Protein AF-A0A0M3IX15-F1 (afdb_monomer)

Secondary structure (DSSP, 8-state):
--PPPP---TT-HHHHHHHHH-GGGGS-----TT--SHHHHHHHHHHH--------EEEEEE-TTS-EEEEEE---TT--TTSPPP-----TT-S----

Solvent-accessible surface area (backbone atoms only — not comparable to full-atom values): 6945 Å² total; per-residue (Å²): 131,67,56,64,84,84,88,69,64,85,92,35,73,65,48,53,49,46,65,71,76,38,68,68,56,81,36,63,80,72,78,60,88,91,51,89,48,74,67,53,56,57,52,48,52,64,72,71,52,83,78,80,92,68,88,58,49,76,44,78,48,75,45,96,88,73,48,74,46,82,46,76,43,71,80,60,92,86,72,51,100,83,55,84,85,85,84,82,80,63,62,102,82,52,79,77,78,85,130

pLDDT: mean 79.9, std 13.23, range [37.25, 94.06]

Organism: Ascaris lumbricoides (NCBI:txid6252)

Foldseek 3Di:
DDQDDDDDDPPDPVVVCCVPVPCSSVDDDDPDPVPPDPVVVVVVCVVPDDDDDDPWDWDWDADPVRDIDIDTDDDPPPDDPPDDDDDDDDPPVDPDDDD

Sequence (99 aa):
MKKPRVYVAPGSRFEHDLQEYVPCLHKVFHPTWWCPFGFLQTAIRQLCRSRPSLPFQREIVSFEDGGQTAVDWMHPDGTHDKSPIVIFLPGICGSLVYI

Structure (mmCIF, N/CA/C/O backbone):
data_AF-A0A0M3IX15-F1
#
_entry.id   AF-A0A0M3IX15-F1
#
loop_
_atom_site.group_PDB
_atom_site.id
_atom_site.type_symbol
_atom_site.label_atom_id
_atom_site.label_alt_id
_atom_site.label_comp_id
_atom_site.label_asym_id
_atom_site.label_entity_id
_atom_site.label_seq_id
_atom_site.pdbx_PDB_ins_code
_atom_site.Cartn_x
_atom_site.Cartn_y
_atom_site.Cartn_z
_atom_site.occupancy
_atom_site.B_iso_or_equiv
_atom_site.auth_seq_id
_atom_site.auth_comp_id
_atom_site.auth_asym_id
_atom_site.auth_atom_id
_atom_site.pdbx_PDB_model_num
ATOM 1 N N . MET A 1 1 ? -4.567 -1.124 30.743 1.00 71.19 1 MET A N 1
ATOM 2 C CA . MET A 1 1 ? -4.897 -0.845 29.324 1.00 71.19 1 MET A CA 1
ATOM 3 C C . MET A 1 1 ? -6.399 -0.973 29.136 1.00 71.19 1 MET A C 1
ATOM 5 O O . MET A 1 1 ? -7.002 -1.799 29.808 1.00 71.19 1 MET A O 1
ATOM 9 N N . LYS A 1 2 ? -7.013 -0.126 28.305 1.00 81.12 2 LYS A N 1
ATOM 10 C CA . LYS A 1 2 ? -8.464 -0.138 28.053 1.00 81.12 2 LYS A CA 1
ATOM 11 C C . LYS A 1 2 ? -8.734 -0.722 26.669 1.00 81.12 2 LYS A C 1
ATOM 13 O O . LYS A 1 2 ? -7.873 -0.631 25.796 1.00 81.12 2 LYS A O 1
ATOM 18 N N . LYS A 1 3 ? -9.914 -1.318 26.480 1.00 85.62 3 LYS A N 1
ATOM 19 C CA . LYS A 1 3 ? -10.376 -1.695 25.140 1.00 85.62 3 LYS A CA 1
ATOM 20 C C . LYS A 1 3 ? -10.473 -0.441 24.254 1.00 85.62 3 LYS A C 1
ATOM 22 O O . LYS A 1 3 ? -10.737 0.643 24.793 1.00 85.62 3 LYS A O 1
ATOM 27 N N . PRO A 1 4 ? -10.262 -0.570 22.935 1.00 86.31 4 PRO A N 1
ATOM 28 C CA . PRO A 1 4 ? -10.533 0.506 21.990 1.00 86.31 4 PRO A CA 1
ATOM 29 C C . PRO A 1 4 ? -11.951 1.060 22.179 1.00 86.31 4 PRO A C 1
ATOM 31 O O . PRO A 1 4 ? -12.898 0.302 22.382 1.00 86.31 4 PRO A O 1
ATOM 34 N N . ARG A 1 5 ? -12.100 2.388 22.136 1.00 89.00 5 ARG A N 1
ATOM 35 C CA . ARG A 1 5 ? -13.419 3.032 22.093 1.00 89.00 5 ARG A CA 1
ATOM 36 C C . ARG A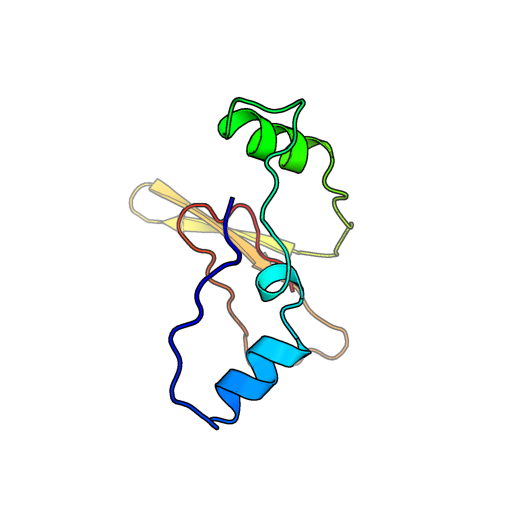 1 5 ? -13.805 3.207 20.633 1.00 89.00 5 ARG A C 1
ATOM 38 O O . ARG A 1 5 ? -13.051 3.819 19.881 1.00 89.00 5 ARG A O 1
ATOM 45 N N . VAL A 1 6 ? -14.960 2.678 20.256 1.00 87.62 6 VAL A N 1
ATOM 46 C CA . VAL A 1 6 ? -15.519 2.823 18.910 1.00 87.62 6 VAL A CA 1
ATOM 47 C C . VAL A 1 6 ? -16.504 3.987 18.936 1.00 87.62 6 VAL A C 1
ATOM 49 O O . VAL A 1 6 ? -17.392 4.019 19.785 1.00 87.62 6 VAL A O 1
ATOM 52 N N . TYR A 1 7 ? -16.323 4.952 18.035 1.00 90.62 7 TYR A N 1
ATOM 53 C CA . TYR A 1 7 ? -17.266 6.048 17.822 1.00 90.62 7 TYR A CA 1
ATOM 54 C C . TYR A 1 7 ? -17.889 5.864 16.443 1.00 90.62 7 TYR A C 1
ATOM 56 O O . TYR A 1 7 ? -17.233 6.067 15.425 1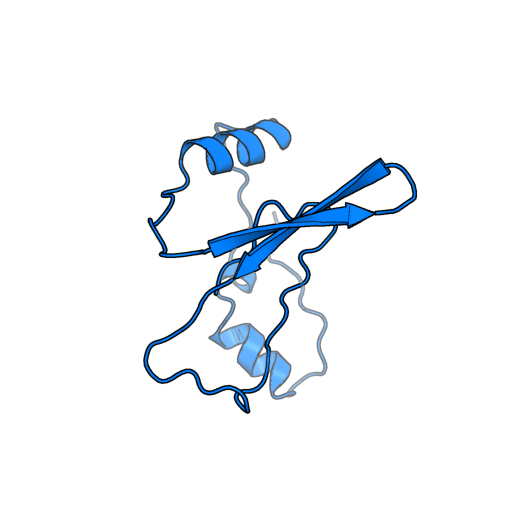.00 90.62 7 TYR A O 1
ATOM 64 N N . VAL A 1 8 ? -19.141 5.423 16.427 1.00 91.44 8 VAL A N 1
ATOM 65 C CA . VAL A 1 8 ? -19.913 5.125 15.220 1.00 91.44 8 VAL A CA 1
ATOM 66 C C . VAL A 1 8 ? -21.373 5.488 15.473 1.00 91.44 8 VAL A C 1
ATOM 68 O O . VAL A 1 8 ? -21.798 5.574 16.626 1.00 91.44 8 VAL A O 1
ATOM 71 N N . ALA A 1 9 ? -22.133 5.741 14.408 1.00 92.44 9 ALA A N 1
ATOM 72 C CA . ALA A 1 9 ? -23.572 5.941 14.509 1.00 92.44 9 ALA A CA 1
ATOM 73 C C . ALA A 1 9 ? -24.235 4.679 15.112 1.00 92.44 9 ALA A C 1
ATOM 75 O O . ALA A 1 9 ? -24.093 3.604 14.512 1.00 92.44 9 ALA A O 1
ATOM 76 N N . PRO A 1 10 ? -24.942 4.795 16.257 1.00 89.69 10 PRO A N 1
ATOM 77 C CA . PRO A 1 10 ? -25.554 3.649 16.925 1.00 89.69 10 PRO A CA 1
ATOM 78 C C . PRO A 1 10 ? -26.580 2.945 16.030 1.00 89.69 10 PRO A C 1
ATOM 80 O O . PRO A 1 10 ? -27.418 3.603 15.415 1.00 89.69 10 PRO A O 1
ATOM 83 N N . GLY A 1 11 ? -26.518 1.616 15.958 1.00 89.38 11 GLY A N 1
ATOM 84 C CA . GLY A 1 11 ? -27.422 0.773 15.169 1.00 89.38 11 GLY A CA 1
ATOM 85 C C . GLY A 1 11 ? -27.177 0.811 13.658 1.00 89.38 11 GLY A C 1
ATOM 86 O O . GLY A 1 11 ? -27.981 0.290 12.886 1.00 89.38 11 GLY A O 1
ATOM 87 N N . SER A 1 12 ? -26.092 1.440 13.202 1.00 93.31 12 SER A N 1
ATOM 88 C CA . SER A 1 12 ? -25.748 1.437 11.781 1.00 93.31 12 SER A CA 1
ATOM 89 C C . SER A 1 12 ? -25.240 0.063 11.333 1.00 93.31 12 SER A C 1
ATOM 91 O O . SER A 1 12 ? -24.586 -0.656 12.087 1.00 93.31 12 SER A O 1
ATOM 93 N N . ARG A 1 13 ? -25.455 -0.280 10.055 1.00 94.00 13 ARG A N 1
ATOM 94 C CA . ARG A 1 13 ? -24.860 -1.481 9.436 1.00 94.00 13 ARG A CA 1
ATOM 95 C C . ARG A 1 13 ? -23.339 -1.528 9.632 1.00 94.00 13 ARG A C 1
ATOM 97 O O . ARG A 1 13 ? -22.779 -2.587 9.866 1.00 94.00 13 ARG A O 1
ATOM 104 N N . PHE A 1 14 ? -22.690 -0.366 9.596 1.00 91.44 14 PHE A N 1
ATOM 105 C CA . PHE A 1 14 ? -21.252 -0.251 9.809 1.00 91.44 14 PHE A CA 1
ATOM 106 C C . PHE A 1 14 ? -20.828 -0.590 11.246 1.00 91.44 14 PHE A C 1
ATOM 108 O O . PHE A 1 14 ? -19.783 -1.202 11.434 1.00 91.44 14 PHE A O 1
ATOM 115 N N . GLU A 1 15 ? -21.629 -0.249 12.263 1.00 92.44 15 GLU A N 1
ATOM 116 C CA . GLU A 1 15 ? -21.361 -0.683 13.641 1.00 92.44 15 GLU A CA 1
ATOM 117 C C . GLU A 1 15 ? -21.397 -2.210 13.757 1.00 92.44 15 GLU A C 1
ATOM 119 O O . GLU A 1 15 ? -20.483 -2.799 14.334 1.00 92.44 15 GLU A O 1
ATOM 124 N N . HIS A 1 16 ? -22.414 -2.845 13.169 1.00 91.38 16 HIS A N 1
ATOM 125 C CA . HIS A 1 16 ? -22.526 -4.302 13.145 1.00 91.38 16 HIS A CA 1
ATOM 126 C C . HIS A 1 16 ? -21.342 -4.950 12.419 1.00 91.38 16 HIS A C 1
ATOM 128 O O . HIS A 1 16 ? -20.690 -5.825 12.989 1.00 91.38 16 HIS A O 1
ATOM 134 N N . ASP A 1 17 ? -20.998 -4.455 11.227 1.00 93.50 17 ASP A N 1
ATOM 135 C CA . ASP A 1 17 ? -19.864 -4.956 10.445 1.00 93.50 17 ASP A CA 1
ATOM 136 C C . ASP A 1 17 ? -18.540 -4.820 11.223 1.00 93.50 17 ASP A C 1
ATOM 138 O O . ASP A 1 17 ? -17.720 -5.739 11.241 1.00 93.50 17 ASP A O 1
ATOM 142 N N . LEU A 1 18 ? -18.320 -3.695 11.917 1.00 90.88 18 LEU A N 1
ATOM 143 C CA . LEU A 1 18 ? -17.133 -3.506 12.756 1.00 90.88 18 LEU A CA 1
ATOM 144 C C . LEU A 1 18 ? -17.084 -4.509 13.914 1.00 90.88 18 LEU A C 1
ATOM 146 O O . LEU A 1 18 ? -16.015 -5.027 14.237 1.00 90.88 18 LEU A O 1
ATOM 150 N N . GLN A 1 19 ? -18.221 -4.781 14.554 1.00 88.69 19 GLN A N 1
ATOM 151 C CA . GLN A 1 19 ? -18.282 -5.726 15.666 1.00 88.69 19 GLN A CA 1
ATOM 152 C C . GLN A 1 19 ? -18.082 -7.178 15.211 1.00 88.69 19 GLN A C 1
ATOM 154 O O . GLN A 1 19 ? -17.445 -7.941 15.939 1.00 88.69 19 GLN A O 1
ATOM 159 N N . GLU A 1 20 ? -18.584 -7.547 14.034 1.00 92.50 20 GLU A N 1
ATOM 160 C CA . GLU A 1 20 ? -18.502 -8.903 13.486 1.00 92.50 20 GLU A CA 1
ATOM 161 C C . GLU A 1 20 ? -17.132 -9.195 12.856 1.00 92.50 20 GLU A C 1
ATOM 163 O O . GLU A 1 20 ? -16.485 -10.190 13.191 1.00 92.50 20 GLU A O 1
ATOM 168 N N . TYR A 1 21 ? -16.645 -8.301 11.990 1.00 92.88 21 TYR A N 1
ATOM 169 C CA . TYR A 1 21 ? -15.474 -8.559 11.146 1.00 92.88 21 TYR A CA 1
ATOM 170 C C . TYR A 1 21 ? -14.157 -8.006 11.696 1.00 92.88 21 TYR A C 1
ATOM 172 O O . TYR A 1 21 ? -13.096 -8.301 11.141 1.00 92.88 21 TYR A O 1
ATOM 180 N N . VAL A 1 22 ? -14.170 -7.242 12.799 1.00 90.31 22 VAL A N 1
ATOM 181 C CA . VAL A 1 22 ? -12.952 -6.634 13.370 1.00 90.31 22 VAL A CA 1
ATOM 182 C C . VAL A 1 22 ? -12.704 -7.096 14.820 1.00 90.31 22 VAL A C 1
ATOM 184 O O . VAL A 1 22 ? -12.835 -6.319 15.772 1.00 90.31 22 VAL A O 1
ATOM 187 N N . PRO A 1 23 ? -12.248 -8.352 15.037 1.00 87.31 23 PRO A N 1
ATOM 188 C CA . PRO A 1 23 ? -12.091 -8.939 16.373 1.00 87.31 23 PRO A CA 1
ATOM 189 C C . PRO A 1 23 ? -11.132 -8.189 17.305 1.00 87.31 23 PRO A C 1
ATOM 19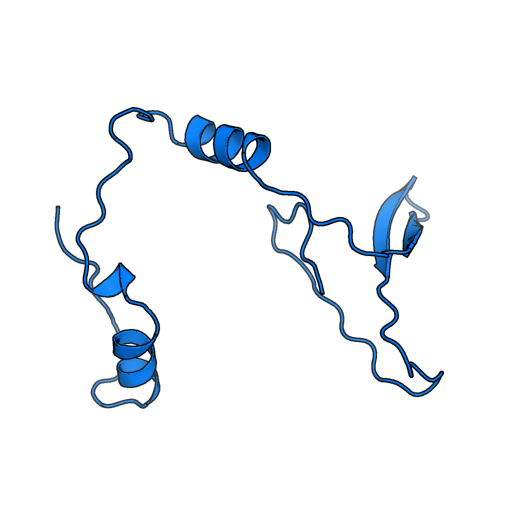1 O O . PRO A 1 23 ? -11.186 -8.361 18.526 1.00 87.31 23 PRO A O 1
ATOM 194 N N . CYS A 1 24 ? -10.210 -7.391 16.756 1.00 85.56 24 CYS A N 1
ATOM 195 C CA . CYS A 1 24 ? -9.248 -6.635 17.554 1.00 85.56 24 CYS A CA 1
ATOM 196 C C . CYS A 1 24 ? -9.902 -5.502 18.360 1.0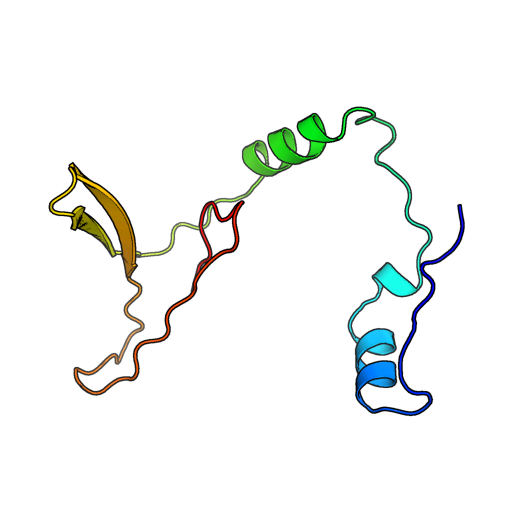0 85.56 24 CYS A C 1
ATOM 198 O O . CYS A 1 24 ? -9.363 -5.139 19.403 1.00 85.56 24 CYS A O 1
ATOM 200 N N . LEU A 1 25 ? -11.083 -5.012 17.956 1.00 88.75 25 LEU A N 1
ATOM 201 C CA . LEU A 1 25 ? -11.839 -4.001 18.706 1.00 88.75 25 LEU A CA 1
ATOM 202 C C . LEU A 1 25 ? -12.334 -4.526 20.061 1.00 88.75 25 LEU A C 1
ATOM 204 O O . LEU A 1 25 ? -12.493 -3.758 21.009 1.00 88.75 25 LEU A O 1
ATOM 208 N N . HIS A 1 26 ? -12.504 -5.845 20.190 1.00 87.12 26 HIS A N 1
ATOM 209 C CA . HIS A 1 26 ? -12.992 -6.486 21.415 1.00 87.12 26 HIS A CA 1
ATOM 210 C C . HIS A 1 26 ? -11.887 -6.825 22.420 1.00 87.12 26 HIS A C 1
ATOM 212 O O . HIS A 1 26 ? -12.182 -7.193 23.565 1.00 87.12 26 HIS A O 1
ATOM 218 N N . LYS A 1 27 ? -10.618 -6.708 22.011 1.00 87.31 27 LYS A N 1
ATOM 219 C CA . LYS A 1 27 ? -9.445 -7.133 22.784 1.00 87.31 27 LYS A CA 1
ATOM 220 C C . LYS A 1 27 ? -8.681 -5.932 23.332 1.00 87.31 27 LYS A C 1
ATOM 222 O O . LYS A 1 27 ? -8.661 -4.849 22.755 1.00 87.31 27 LYS A O 1
ATOM 227 N N . VAL A 1 28 ? -8.032 -6.132 24.474 1.00 86.19 28 VAL A N 1
ATOM 228 C CA . VAL A 1 28 ? -7.071 -5.159 24.996 1.00 86.19 28 VAL A CA 1
ATOM 229 C C . VAL A 1 28 ? -5.793 -5.282 24.170 1.00 86.19 28 VAL A C 1
ATOM 231 O O . VAL A 1 28 ? -5.285 -6.386 23.979 1.00 86.19 28 VAL A O 1
ATOM 234 N N . PHE A 1 29 ? -5.286 -4.164 23.651 1.00 81.75 29 PHE A N 1
ATOM 235 C CA . PHE A 1 29 ? -4.000 -4.161 22.961 1.00 81.75 29 PHE A CA 1
ATOM 236 C C . PHE A 1 29 ? -2.883 -4.398 23.975 1.00 81.75 29 PHE A C 1
ATOM 238 O O . PHE A 1 29 ? -2.731 -3.615 24.912 1.00 81.75 29 PHE A O 1
ATOM 245 N N . HIS A 1 30 ? -2.102 -5.455 23.768 1.00 79.56 30 HIS A N 1
ATOM 246 C CA . HIS A 1 30 ? -0.894 -5.733 24.531 1.00 79.56 30 HIS A CA 1
ATOM 247 C C . HIS A 1 30 ? 0.310 -5.560 23.605 1.00 79.56 30 HIS A C 1
ATOM 249 O O . HIS A 1 30 ? 0.395 -6.273 22.600 1.00 79.56 30 HIS A O 1
ATOM 255 N N . PRO A 1 31 ? 1.234 -4.630 23.900 1.00 72.94 31 PRO A N 1
ATOM 256 C CA . PRO A 1 31 ? 2.461 -4.522 23.136 1.00 72.94 31 PRO A CA 1
ATOM 257 C C . PRO A 1 31 ? 3.249 -5.824 23.280 1.00 72.94 31 PRO A C 1
ATOM 259 O O . PRO A 1 31 ? 3.256 -6.462 24.335 1.00 72.94 31 PRO A O 1
ATOM 262 N N . THR A 1 32 ? 3.915 -6.225 22.205 1.00 76.19 32 THR A N 1
ATOM 263 C CA . THR A 1 32 ? 4.835 -7.363 22.208 1.00 76.19 32 THR A CA 1
ATOM 264 C C . THR A 1 32 ? 5.937 -7.128 23.237 1.00 76.19 32 THR A C 1
ATOM 266 O O . THR A 1 32 ? 6.777 -6.251 23.052 1.00 76.19 32 THR A O 1
ATOM 269 N N . TRP A 1 33 ? 5.931 -7.915 24.316 1.00 75.94 33 TRP A N 1
ATOM 270 C CA . TRP A 1 33 ? 6.803 -7.739 25.488 1.00 75.94 33 TRP A CA 1
ATOM 271 C C . TRP A 1 33 ? 8.307 -7.745 25.164 1.00 75.94 33 TRP A C 1
ATOM 273 O O . TRP A 1 33 ? 9.090 -7.110 25.859 1.00 75.94 33 TRP A O 1
ATOM 283 N N . TRP A 1 34 ? 8.700 -8.425 24.086 1.00 71.62 34 TRP A N 1
ATOM 284 C CA . TRP A 1 34 ? 10.079 -8.556 23.614 1.00 71.62 34 TRP A CA 1
ATOM 285 C C . TRP A 1 34 ? 10.493 -7.466 22.601 1.00 71.62 34 TRP A C 1
ATOM 287 O O . TRP A 1 34 ? 11.640 -7.432 22.166 1.00 71.62 34 TRP A O 1
ATOM 297 N N . CYS A 1 35 ? 9.580 -6.562 22.223 1.00 67.38 35 CYS A N 1
ATOM 298 C CA . CYS A 1 35 ? 9.810 -5.513 21.227 1.00 67.38 35 CYS A CA 1
ATOM 299 C C . CYS A 1 35 ? 9.418 -4.123 21.779 1.00 67.38 35 CYS A C 1
ATOM 301 O O . CYS A 1 35 ? 8.426 -3.538 21.335 1.00 67.38 35 CYS A O 1
ATOM 303 N N . PRO A 1 36 ? 10.180 -3.572 22.747 1.00 64.50 36 PRO A N 1
ATOM 304 C CA . PRO A 1 36 ? 9.888 -2.272 23.363 1.00 64.50 36 PRO A CA 1
ATOM 305 C C . PRO A 1 36 ? 10.109 -1.080 22.415 1.00 64.50 36 PRO A C 1
ATOM 307 O O . PRO A 1 36 ? 9.643 0.023 22.692 1.00 64.50 36 PRO A O 1
ATOM 310 N N . PHE A 1 37 ? 10.786 -1.292 21.282 1.00 70.75 37 PHE A N 1
ATOM 311 C CA . PHE A 1 37 ? 11.059 -0.267 20.280 1.00 70.75 37 PHE A CA 1
ATOM 312 C C . PHE A 1 37 ? 10.187 -0.470 19.034 1.00 70.75 37 PHE A C 1
ATOM 314 O O . PHE A 1 37 ? 10.327 -1.466 18.324 1.00 70.75 37 PHE A O 1
ATOM 321 N N . GLY A 1 38 ? 9.300 0.487 18.737 1.00 63.28 38 GLY A N 1
ATOM 322 C CA . GLY A 1 38 ? 8.310 0.371 17.653 1.00 63.28 38 GLY A CA 1
ATOM 323 C C . GLY A 1 38 ? 8.901 0.166 16.250 1.00 63.28 38 GLY A C 1
ATOM 324 O O . GLY A 1 38 ? 8.270 -0.455 15.399 1.00 63.28 38 GLY A O 1
ATOM 325 N N . PHE A 1 39 ? 10.140 0.606 16.008 1.00 67.56 39 PHE A N 1
ATOM 326 C CA . PHE A 1 39 ? 10.831 0.378 14.734 1.00 67.56 39 PHE A CA 1
ATOM 327 C C . PHE A 1 39 ? 11.224 -1.092 14.518 1.00 67.56 39 PHE A C 1
ATOM 329 O O . PHE A 1 39 ? 11.250 -1.565 13.380 1.00 67.56 39 PHE A O 1
ATOM 336 N N . LEU A 1 40 ? 11.484 -1.839 15.596 1.00 68.19 40 LEU A N 1
ATOM 337 C CA . LEU A 1 40 ? 11.922 -3.231 15.514 1.00 68.19 40 LEU A CA 1
ATOM 338 C C . LEU A 1 40 ? 10.767 -4.152 15.087 1.00 68.19 40 LEU A C 1
ATOM 340 O O . LEU A 1 40 ? 10.979 -5.091 14.322 1.00 68.19 40 LEU A O 1
ATOM 344 N N . GLN A 1 41 ? 9.528 -3.824 15.472 1.00 68.88 41 GLN A N 1
ATOM 345 C CA . GLN A 1 41 ? 8.318 -4.508 15.002 1.00 68.88 41 GLN A CA 1
ATOM 346 C C . GLN A 1 41 ? 8.192 -4.421 13.473 1.00 68.88 41 GLN A C 1
ATOM 348 O O . GLN A 1 41 ? 7.874 -5.411 12.809 1.00 68.88 41 GLN A O 1
ATOM 353 N N . THR A 1 42 ? 8.470 -3.244 12.907 1.00 68.50 42 THR A N 1
ATOM 354 C CA . THR A 1 42 ? 8.443 -3.019 11.457 1.00 68.50 42 THR A CA 1
ATOM 355 C C . THR A 1 42 ? 9.555 -3.796 10.757 1.00 68.50 42 THR A C 1
ATOM 357 O O . THR A 1 42 ? 9.286 -4.474 9.764 1.00 68.50 42 THR A O 1
ATOM 360 N N . ALA A 1 43 ? 10.777 -3.760 11.298 1.00 73.25 43 ALA A N 1
ATOM 361 C CA . ALA A 1 43 ? 11.923 -4.478 10.743 1.00 73.25 43 ALA A CA 1
ATOM 362 C C . ALA A 1 43 ? 11.707 -6.002 10.743 1.00 73.25 43 ALA A C 1
ATOM 364 O O . ALA A 1 43 ? 11.857 -6.652 9.712 1.00 73.25 43 ALA A O 1
ATOM 365 N N . ILE A 1 44 ? 11.266 -6.577 11.864 1.00 72.94 44 ILE A N 1
ATOM 366 C CA . ILE A 1 44 ? 11.061 -8.027 11.986 1.00 72.94 44 ILE A CA 1
ATOM 367 C C . ILE A 1 44 ? 9.912 -8.498 11.104 1.00 72.94 44 ILE A C 1
ATOM 369 O O . ILE A 1 44 ? 10.019 -9.536 10.457 1.00 72.94 44 ILE A O 1
ATOM 373 N N . ARG A 1 45 ? 8.837 -7.711 10.98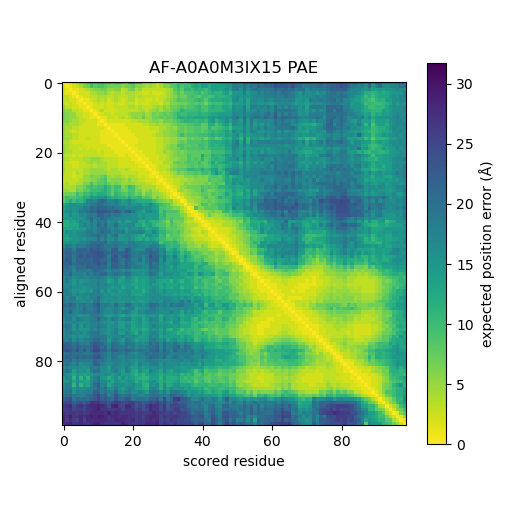5 1.00 71.75 45 ARG A N 1
ATOM 374 C CA . ARG A 1 45 ? 7.763 -8.026 10.040 1.00 71.75 45 ARG A CA 1
ATOM 375 C C . ARG A 1 45 ? 8.273 -8.060 8.595 1.00 71.75 45 ARG A C 1
ATOM 377 O O . ARG A 1 45 ? 7.781 -8.875 7.829 1.00 71.75 45 ARG A O 1
ATOM 384 N N . GLN A 1 46 ? 9.227 -7.214 8.206 1.00 68.81 46 GLN A N 1
ATOM 385 C CA . GLN A 1 46 ? 9.833 -7.285 6.868 1.00 68.81 46 GLN A CA 1
ATOM 386 C C . GLN A 1 46 ? 10.717 -8.529 6.689 1.00 68.81 46 GLN A C 1
ATOM 388 O O . GLN A 1 46 ? 10.717 -9.115 5.610 1.00 68.81 46 GLN A O 1
ATOM 393 N N . LEU A 1 47 ? 11.419 -8.959 7.742 1.00 72.31 47 LEU A N 1
ATOM 394 C CA . LEU A 1 47 ? 12.286 -10.143 7.718 1.00 72.31 47 LEU A CA 1
ATOM 395 C C . LEU A 1 47 ? 11.502 -11.467 7.726 1.00 72.31 47 LEU A C 1
ATOM 397 O O . LEU A 1 47 ? 11.899 -12.415 7.059 1.00 72.31 47 LEU A O 1
ATOM 401 N N . CYS A 1 48 ? 10.384 -11.53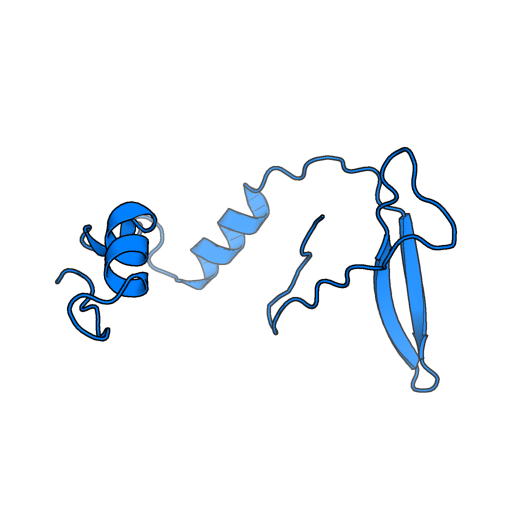4 8.451 1.00 72.25 48 CYS A N 1
ATOM 402 C CA . CYS A 1 48 ? 9.575 -12.748 8.602 1.00 72.25 48 CYS A CA 1
ATOM 403 C C . CYS A 1 48 ? 8.408 -12.849 7.607 1.00 72.25 48 CYS A C 1
ATOM 405 O O . CYS A 1 48 ? 7.645 -13.813 7.659 1.00 72.25 48 CYS A O 1
ATOM 407 N N . ARG A 1 49 ? 8.210 -11.858 6.726 1.00 70.31 49 ARG A N 1
ATOM 408 C CA . ARG A 1 49 ? 7.158 -11.918 5.701 1.00 70.31 49 ARG A CA 1
ATOM 409 C C . ARG A 1 49 ? 7.510 -12.990 4.672 1.00 70.31 49 ARG A C 1
ATOM 411 O O . ARG A 1 49 ? 8.497 -12.865 3.952 1.00 70.31 49 ARG A O 1
ATOM 418 N N . SER A 1 50 ? 6.647 -13.995 4.546 1.00 66.25 50 SER A N 1
ATOM 419 C CA . SER A 1 50 ? 6.616 -14.849 3.362 1.00 66.25 50 SER A CA 1
ATOM 420 C C . SER A 1 50 ? 6.346 -13.976 2.138 1.00 66.25 50 SER A C 1
ATOM 422 O O . SER A 1 50 ? 5.362 -13.233 2.114 1.00 66.25 50 SER A O 1
ATOM 424 N N . ARG A 1 51 ? 7.216 -14.054 1.133 1.00 67.81 51 ARG A N 1
ATOM 425 C CA . ARG A 1 51 ? 7.007 -13.409 -0.165 1.00 67.81 51 ARG A CA 1
ATOM 426 C C . ARG A 1 51 ? 6.454 -14.466 -1.119 1.00 67.81 51 ARG A C 1
ATOM 428 O O . ARG A 1 51 ? 7.245 -15.285 -1.584 1.00 67.81 51 ARG A O 1
ATOM 435 N N . PRO A 1 52 ? 5.131 -14.527 -1.352 1.00 69.94 52 PRO A N 1
ATOM 436 C CA . PRO A 1 52 ? 4.612 -15.424 -2.373 1.00 69.94 52 PRO A CA 1
ATOM 437 C C . PRO A 1 52 ? 5.228 -15.035 -3.722 1.00 69.94 52 PRO A C 1
ATOM 439 O O . PRO A 1 52 ? 5.324 -13.851 -4.045 1.00 69.94 52 PRO A O 1
ATOM 442 N N . SER A 1 53 ? 5.688 -16.027 -4.485 1.00 69.56 53 SER A N 1
ATOM 443 C CA . SER A 1 53 ? 6.097 -15.802 -5.870 1.00 69.56 53 SER A CA 1
ATOM 444 C C . SER A 1 53 ? 4.823 -15.671 -6.693 1.00 69.56 53 SER A C 1
ATOM 446 O O . SER A 1 53 ? 4.104 -16.643 -6.901 1.00 69.56 53 SER A O 1
ATOM 448 N N . LEU A 1 54 ? 4.515 -14.438 -7.069 1.00 74.50 54 LEU A N 1
ATOM 449 C CA . LEU A 1 54 ? 3.404 -14.094 -7.943 1.00 74.50 54 LEU A CA 1
ATOM 450 C C . LEU A 1 54 ? 3.989 -13.663 -9.297 1.00 74.50 54 LEU A C 1
ATOM 452 O O . LEU A 1 54 ? 5.054 -13.034 -9.311 1.00 74.50 54 LEU A O 1
ATOM 456 N N . PRO A 1 55 ? 3.348 -14.006 -10.426 1.00 82.12 55 PRO A N 1
ATOM 457 C CA . PRO A 1 55 ? 3.890 -13.804 -11.769 1.00 82.12 55 PRO A CA 1
ATOM 458 C C . PRO A 1 55 ? 3.728 -12.349 -12.247 1.00 82.12 55 PRO A C 1
ATOM 460 O O . PRO A 1 55 ? 3.154 -12.097 -13.304 1.00 82.12 55 PRO A O 1
ATOM 463 N N . PHE A 1 56 ? 4.211 -11.377 -11.469 1.00 84.00 56 PHE A N 1
ATOM 464 C CA . PHE A 1 56 ? 4.162 -9.974 -11.875 1.00 84.00 56 PHE A CA 1
ATOM 465 C C . PHE A 1 56 ? 5.172 -9.666 -12.971 1.00 84.00 56 PHE A C 1
ATOM 467 O O . PHE A 1 56 ? 6.314 -10.133 -12.940 1.00 84.00 56 PHE A O 1
ATOM 474 N N . GLN A 1 57 ? 4.772 -8.793 -13.888 1.00 86.00 57 GLN A N 1
ATOM 475 C CA . GLN A 1 57 ? 5.666 -8.157 -14.841 1.00 86.00 57 GLN A CA 1
ATOM 476 C C . GLN A 1 57 ? 5.921 -6.720 -14.402 1.00 86.00 57 GLN A C 1
ATOM 478 O O . GLN A 1 57 ? 5.005 -5.905 -14.347 1.00 86.00 57 GLN A O 1
ATOM 483 N N . ARG A 1 58 ? 7.173 -6.415 -14.060 1.00 87.44 58 ARG A N 1
ATOM 484 C CA . ARG A 1 58 ? 7.567 -5.071 -13.640 1.00 87.44 58 ARG A CA 1
ATOM 485 C C . ARG A 1 58 ? 7.911 -4.204 -14.842 1.00 87.44 58 ARG A C 1
ATOM 487 O O . ARG A 1 58 ? 8.804 -4.544 -15.612 1.00 87.44 58 ARG A O 1
ATOM 494 N N . GLU A 1 59 ? 7.282 -3.045 -14.916 1.00 89.19 59 GLU A N 1
ATOM 495 C CA . GLU A 1 59 ? 7.624 -1.954 -15.818 1.00 89.19 59 GLU A CA 1
ATOM 496 C C . GLU A 1 59 ? 8.256 -0.808 -15.023 1.00 89.19 59 GLU A C 1
ATOM 498 O O . GLU A 1 59 ? 7.767 -0.431 -13.959 1.00 89.19 59 GLU A O 1
ATOM 503 N N . ILE A 1 60 ? 9.362 -0.255 -15.522 1.00 91.69 60 ILE A N 1
ATOM 504 C CA . ILE A 1 60 ? 9.981 0.943 -14.948 1.00 91.69 60 ILE A CA 1
ATOM 505 C C . ILE A 1 60 ? 9.621 2.131 -15.830 1.00 91.69 60 ILE A C 1
ATOM 507 O O . ILE A 1 60 ? 10.040 2.205 -16.983 1.00 91.69 60 ILE A O 1
ATOM 511 N N . VAL A 1 61 ? 8.867 3.065 -15.263 1.00 90.25 61 VAL A N 1
ATOM 512 C CA . VAL A 1 61 ? 8.477 4.316 -15.904 1.00 90.25 61 VAL A CA 1
ATOM 513 C C . VAL A 1 61 ? 9.445 5.400 -15.453 1.00 90.25 61 VAL A C 1
ATOM 515 O O . VAL A 1 61 ? 9.491 5.753 -14.271 1.00 90.25 61 VAL A O 1
ATOM 518 N N . SER A 1 62 ? 10.231 5.909 -16.396 1.00 94.06 62 SER A N 1
ATOM 519 C CA . SER A 1 62 ? 11.131 7.043 -16.180 1.00 94.06 62 SER A CA 1
ATOM 520 C C . SER A 1 62 ? 10.416 8.348 -16.510 1.00 94.06 62 SER A C 1
ATOM 522 O O . SER A 1 62 ? 9.742 8.445 -17.535 1.00 94.06 62 SER A O 1
ATOM 524 N N . PHE A 1 63 ? 10.588 9.353 -15.659 1.00 91.81 63 PHE A N 1
ATOM 525 C CA . PHE A 1 63 ? 10.020 10.686 -15.836 1.00 91.81 63 PHE A CA 1
ATOM 526 C C . PHE A 1 63 ? 11.080 11.666 -16.349 1.00 91.81 63 PHE A C 1
ATOM 528 O O . PHE A 1 63 ? 12.283 11.451 -16.191 1.00 91.81 63 PHE A O 1
ATOM 535 N N . GLU A 1 64 ? 10.631 12.755 -16.974 1.00 94.06 64 GLU A N 1
ATOM 536 C CA . GLU A 1 64 ? 11.509 13.770 -17.578 1.00 94.06 64 GLU A CA 1
ATOM 537 C C . GLU A 1 64 ? 12.412 14.478 -16.556 1.00 94.06 64 GLU A C 1
ATOM 539 O O . GLU A 1 64 ? 13.488 14.959 -16.903 1.00 94.06 64 GLU A O 1
ATOM 544 N N . ASP A 1 65 ? 12.006 14.505 -15.287 1.00 93.94 65 ASP A N 1
ATOM 545 C CA . ASP A 1 65 ? 12.770 15.061 -14.167 1.00 93.94 65 ASP A CA 1
ATOM 546 C C . ASP A 1 65 ? 13.859 14.109 -13.631 1.00 93.94 65 ASP A C 1
ATOM 548 O O . ASP A 1 65 ? 14.555 14.431 -12.666 1.00 93.94 65 ASP A O 1
ATOM 552 N N . GLY A 1 66 ? 14.021 12.933 -14.248 1.00 92.00 66 GLY A N 1
ATOM 553 C CA . GLY A 1 66 ? 14.942 11.886 -13.807 1.00 92.00 66 GLY A CA 1
ATOM 554 C C . GLY A 1 66 ? 14.389 10.997 -12.689 1.00 92.00 66 GLY A C 1
ATOM 555 O O . GLY A 1 66 ? 15.086 10.085 -12.232 1.00 92.00 66 GLY A O 1
ATOM 556 N N . GLY A 1 67 ? 13.146 11.225 -12.253 1.00 89.50 67 GLY A N 1
ATOM 557 C CA . GLY A 1 67 ? 12.417 10.325 -11.372 1.00 89.50 67 GLY A CA 1
ATOM 558 C C . GLY A 1 67 ? 12.124 8.983 -12.044 1.00 89.50 67 GLY A C 1
ATOM 559 O O . GLY A 1 67 ? 12.090 8.860 -13.268 1.00 89.50 67 GLY A O 1
ATOM 560 N N . GLN A 1 68 ? 11.883 7.954 -11.234 1.00 90.75 68 GLN A N 1
ATOM 561 C CA . GLN A 1 68 ? 11.490 6.626 -11.707 1.00 90.75 68 GLN A CA 1
ATOM 562 C C . GLN A 1 68 ? 10.374 6.069 -10.827 1.00 90.75 68 GLN A C 1
ATOM 564 O O . GLN A 1 68 ? 10.377 6.255 -9.610 1.00 90.75 68 GLN A O 1
ATOM 569 N N . THR A 1 69 ? 9.423 5.365 -11.431 1.00 87.25 69 THR A N 1
ATOM 570 C CA . THR A 1 69 ? 8.394 4.595 -10.723 1.00 87.25 69 THR A CA 1
ATOM 571 C C . THR A 1 69 ? 8.332 3.189 -11.292 1.00 87.25 69 THR A C 1
ATOM 573 O O . THR A 1 69 ? 8.367 2.998 -12.502 1.00 87.25 69 THR A O 1
ATOM 576 N N . ALA A 1 70 ? 8.248 2.198 -10.408 1.00 88.12 70 ALA A N 1
ATOM 577 C CA . ALA A 1 70 ? 8.012 0.817 -10.795 1.00 88.12 70 ALA A CA 1
ATOM 578 C C . ALA A 1 70 ? 6.509 0.525 -10.746 1.00 88.12 70 ALA A C 1
ATOM 580 O O . ALA A 1 70 ? 5.866 0.774 -9.725 1.00 88.12 70 ALA A O 1
ATOM 581 N N . VAL A 1 71 ? 5.978 -0.022 -11.832 1.00 88.75 71 VAL A N 1
ATOM 582 C CA . VAL A 1 71 ? 4.618 -0.548 -11.928 1.00 88.75 71 VAL A CA 1
ATOM 583 C C . VAL A 1 71 ? 4.714 -2.066 -12.014 1.00 88.75 71 VAL A C 1
ATOM 585 O O . VAL A 1 71 ? 5.449 -2.593 -12.842 1.00 88.75 71 VAL A O 1
ATOM 588 N N . ASP A 1 72 ? 4.008 -2.773 -11.136 1.00 88.44 72 ASP A N 1
ATOM 589 C CA . ASP A 1 72 ? 3.950 -4.235 -11.138 1.00 88.44 72 ASP A CA 1
ATOM 590 C C . ASP A 1 72 ? 2.607 -4.681 -11.737 1.00 88.44 72 ASP A C 1
ATOM 592 O O . ASP A 1 72 ? 1.553 -4.484 -11.133 1.00 88.44 72 ASP A O 1
ATOM 596 N N . TRP A 1 73 ? 2.643 -5.267 -12.935 1.00 88.25 73 TRP A N 1
ATOM 597 C CA . TRP A 1 73 ? 1.467 -5.737 -13.666 1.00 88.25 73 TRP A CA 1
ATOM 598 C C . TRP A 1 73 ? 1.155 -7.194 -13.347 1.00 88.25 73 TRP A C 1
ATOM 600 O O . TRP A 1 73 ? 2.049 -8.040 -13.368 1.00 88.25 73 TRP A O 1
ATOM 610 N N . MET A 1 74 ? -0.120 -7.509 -13.123 1.00 87.19 74 MET A N 1
ATOM 611 C CA . MET A 1 74 ? -0.612 -8.884 -13.111 1.00 87.19 74 MET A CA 1
ATOM 612 C C . MET A 1 74 ? -1.692 -9.050 -14.168 1.00 87.19 74 MET A C 1
ATOM 614 O O . MET A 1 74 ? -2.660 -8.291 -14.195 1.00 87.19 74 MET A O 1
ATOM 618 N N . HIS A 1 75 ? -1.534 -10.072 -15.005 1.00 85.19 75 HIS A N 1
ATOM 619 C CA . HIS A 1 75 ? -2.499 -10.446 -16.030 1.00 85.19 75 HIS A CA 1
ATOM 620 C C . HIS A 1 75 ? -3.124 -11.792 -15.653 1.00 85.19 75 HIS A C 1
ATOM 622 O O . 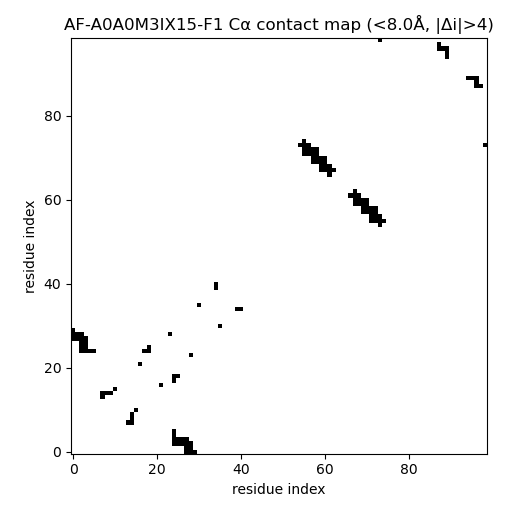HIS A 1 75 ? -2.494 -12.829 -15.861 1.00 85.19 75 HIS A O 1
ATOM 628 N N . PRO A 1 76 ? -4.335 -11.803 -15.071 1.00 81.38 76 PRO A N 1
ATOM 629 C CA . PRO A 1 76 ? -5.079 -13.036 -14.860 1.00 81.38 76 PRO A CA 1
ATOM 630 C C . PRO A 1 76 ? -5.374 -13.749 -16.184 1.00 81.38 76 PRO A C 1
ATOM 632 O O . PRO A 1 76 ? -5.530 -13.106 -17.231 1.00 81.38 76 PRO A O 1
ATOM 635 N N . ASP A 1 77 ? -5.522 -15.070 -16.126 1.00 80.94 77 ASP A N 1
ATOM 636 C CA . ASP A 1 77 ? -5.947 -15.864 -17.278 1.00 80.94 77 ASP A CA 1
ATOM 637 C C . ASP A 1 77 ? -7.297 -15.353 -17.816 1.00 80.94 77 ASP A C 1
ATOM 639 O O . ASP A 1 77 ? -8.252 -15.156 -17.063 1.00 80.94 77 ASP A O 1
ATOM 643 N N . GLY A 1 78 ? -7.376 -15.115 -19.130 1.00 81.81 78 GLY A N 1
ATOM 644 C CA . GLY A 1 78 ? -8.574 -14.561 -19.778 1.00 81.81 78 GLY A CA 1
ATOM 645 C C . GLY A 1 78 ? -8.653 -13.029 -19.810 1.00 81.81 78 GLY A C 1
ATOM 646 O O . GLY A 1 78 ? -9.711 -12.480 -20.112 1.00 81.81 78 GLY A O 1
ATOM 647 N N . THR A 1 79 ? -7.558 -12.319 -19.520 1.00 83.06 79 THR A N 1
ATOM 648 C CA . THR A 1 79 ? -7.487 -10.864 -19.734 1.00 83.06 79 THR A CA 1
ATOM 649 C C . THR A 1 79 ? -7.599 -10.532 -21.228 1.00 83.06 79 THR A C 1
ATOM 651 O O . THR A 1 79 ? -6.905 -11.118 -22.057 1.00 83.06 79 THR A O 1
ATOM 654 N N . HIS A 1 80 ? -8.465 -9.578 -21.571 1.00 84.81 80 HIS A N 1
ATOM 655 C CA . HIS A 1 80 ? -8.657 -9.066 -22.927 1.00 84.81 80 HIS A CA 1
ATOM 656 C C . HIS A 1 80 ? -8.280 -7.579 -22.987 1.00 84.81 80 HIS A C 1
ATOM 658 O O . HIS A 1 80 ? -8.319 -6.892 -21.970 1.00 84.81 80 HIS A O 1
ATOM 664 N N . ASP A 1 81 ? -8.033 -7.040 -24.182 1.00 85.12 81 ASP A N 1
ATOM 665 C CA . ASP A 1 81 ? -7.648 -5.626 -24.375 1.00 85.12 81 ASP A CA 1
ATOM 666 C C . ASP A 1 81 ? -8.693 -4.612 -23.872 1.00 85.12 81 ASP A C 1
ATOM 668 O O . ASP A 1 81 ? -8.396 -3.437 -23.680 1.00 85.12 81 ASP A O 1
ATOM 672 N N . LYS A 1 82 ? -9.940 -5.056 -23.672 1.00 88.38 82 LYS A N 1
ATOM 673 C CA . LYS A 1 82 ? -11.046 -4.241 -23.141 1.00 88.38 82 LYS A CA 1
ATOM 674 C C . LYS A 1 82 ? -11.313 -4.474 -21.654 1.00 88.38 82 LYS A C 1
ATOM 676 O O . LYS A 1 82 ? -12.268 -3.910 -21.120 1.00 88.38 82 LYS A O 1
ATOM 681 N N . SER A 1 83 ? -10.535 -5.334 -21.000 1.00 87.81 83 SER A N 1
ATOM 682 C CA . SER A 1 83 ? -10.676 -5.575 -19.569 1.00 87.81 83 SER A CA 1
ATOM 683 C C . SER A 1 83 ? -10.361 -4.291 -18.790 1.00 87.81 83 SER A C 1
ATOM 685 O O . SER A 1 83 ? -9.428 -3.570 -19.145 1.00 87.81 83 SER A O 1
ATOM 687 N N . PRO A 1 84 ? -11.127 -3.975 -17.733 1.00 87.38 84 PRO A N 1
ATOM 688 C CA . PRO A 1 84 ? -10.852 -2.805 -16.911 1.00 87.38 84 PRO A CA 1
ATOM 689 C C . PRO A 1 84 ? -9.511 -2.956 -16.187 1.00 87.38 84 PRO A C 1
ATOM 691 O O . PRO A 1 84 ? -9.170 -4.036 -15.705 1.00 87.38 84 PRO A O 1
ATOM 694 N N . ILE A 1 85 ? -8.777 -1.851 -16.068 1.00 89.19 85 ILE A N 1
ATOM 695 C CA . ILE A 1 85 ? -7.530 -1.790 -15.302 1.00 89.19 85 ILE A CA 1
ATOM 696 C C . ILE A 1 85 ? -7.862 -1.378 -13.869 1.00 89.19 85 ILE A C 1
ATOM 698 O O . ILE A 1 85 ? -8.502 -0.350 -13.640 1.00 89.19 85 ILE A O 1
ATOM 702 N N . VAL A 1 86 ? -7.405 -2.170 -12.901 1.00 87.94 86 VAL A N 1
ATOM 703 C CA . VAL A 1 86 ? -7.499 -1.848 -11.474 1.00 87.94 86 VAL A CA 1
ATOM 704 C C . VAL A 1 86 ? -6.127 -1.395 -10.994 1.00 87.94 86 VAL A C 1
ATOM 706 O O . VAL A 1 86 ? -5.156 -2.138 -11.102 1.00 87.94 86 VAL A O 1
ATOM 709 N N . ILE A 1 87 ? -6.050 -0.174 -10.464 1.00 86.75 87 ILE A N 1
ATOM 710 C CA . ILE A 1 87 ? -4.808 0.411 -9.951 1.00 86.75 87 ILE A CA 1
ATOM 711 C C . ILE A 1 87 ? -4.879 0.459 -8.429 1.00 86.75 87 ILE A C 1
ATOM 713 O O . ILE A 1 87 ? -5.783 1.073 -7.858 1.00 86.75 87 ILE A O 1
ATOM 717 N N . PHE A 1 88 ? -3.891 -0.138 -7.768 1.00 81.50 88 PHE A N 1
ATOM 718 C CA . PHE A 1 88 ? -3.680 0.043 -6.338 1.00 81.50 88 PHE A CA 1
ATOM 719 C C . PHE A 1 88 ? -2.592 1.075 -6.092 1.00 81.50 88 PHE A C 1
ATOM 721 O O . PHE A 1 88 ? -1.457 0.913 -6.528 1.00 81.50 88 PHE A O 1
ATOM 728 N N . LEU A 1 89 ? -2.944 2.127 -5.355 1.00 83.06 89 LEU A N 1
ATOM 729 C CA . LEU A 1 89 ? -2.023 3.177 -4.934 1.00 83.06 89 LEU A CA 1
ATOM 730 C C . LEU A 1 89 ? -1.772 3.031 -3.431 1.00 83.06 89 LEU A C 1
ATOM 732 O O . LEU A 1 89 ? -2.629 3.402 -2.623 1.00 83.06 89 LEU A O 1
ATOM 736 N N . PRO A 1 90 ? -0.631 2.457 -3.023 1.00 74.69 90 PRO A N 1
ATOM 737 C CA . PRO A 1 90 ? -0.277 2.384 -1.617 1.00 74.69 90 PRO A CA 1
ATOM 738 C C . PRO A 1 90 ? -0.088 3.785 -1.014 1.00 74.69 90 PRO A C 1
ATOM 740 O O . PRO A 1 90 ? 0.355 4.710 -1.689 1.00 74.69 90 PRO A O 1
ATOM 743 N N . GLY A 1 91 ? -0.342 3.934 0.289 1.00 75.19 91 GLY A N 1
ATOM 744 C CA . GLY A 1 91 ? 0.018 5.153 1.026 1.00 75.19 91 GLY A CA 1
ATOM 745 C C . GLY A 1 91 ? 1.536 5.340 1.204 1.00 75.19 91 GLY A C 1
ATOM 746 O O . GLY A 1 91 ? 2.344 4.559 0.713 1.00 75.19 91 GLY A O 1
ATOM 747 N N . ILE A 1 92 ? 1.934 6.341 1.998 1.00 53.72 92 ILE A N 1
ATOM 748 C CA . ILE A 1 92 ? 3.327 6.830 2.135 1.00 53.72 92 ILE A CA 1
ATOM 749 C C . ILE A 1 92 ? 4.360 5.802 2.660 1.00 53.72 92 ILE A C 1
ATOM 751 O O . ILE A 1 92 ? 5.561 6.040 2.597 1.00 53.72 92 ILE A O 1
ATOM 755 N N . CYS A 1 93 ? 3.921 4.641 3.162 1.00 51.44 93 CYS A N 1
ATOM 756 C CA . CYS A 1 93 ? 4.784 3.508 3.548 1.00 51.44 93 CYS A CA 1
ATOM 757 C C . CYS A 1 93 ? 4.609 2.283 2.635 1.00 51.44 93 CYS A C 1
ATOM 759 O O . CYS A 1 93 ? 4.884 1.145 3.028 1.00 51.44 93 CYS A O 1
ATOM 761 N N . GLY A 1 94 ? 4.101 2.518 1.433 1.00 47.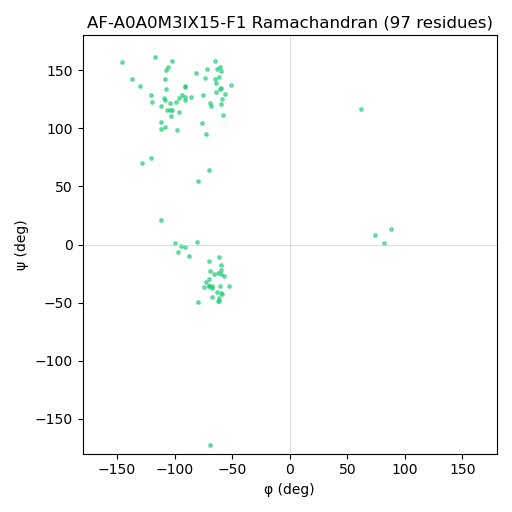47 94 GLY A N 1
ATOM 762 C CA . GLY A 1 94 ? 3.717 1.547 0.431 1.00 47.47 94 GLY A CA 1
ATOM 763 C C . GLY A 1 94 ? 4.870 0.817 -0.227 1.00 47.47 94 GLY A C 1
ATOM 764 O O . GLY A 1 94 ? 5.070 0.922 -1.429 1.00 47.47 94 GLY A O 1
ATOM 765 N N . SER A 1 95 ? 5.615 0.038 0.546 1.00 46.06 95 SER A N 1
ATOM 766 C CA . SER A 1 95 ? 6.375 -1.056 -0.048 1.00 46.06 95 SER A CA 1
ATOM 767 C C . SER A 1 95 ? 5.384 -2.151 -0.452 1.00 46.06 95 SER A C 1
ATOM 769 O O . SER A 1 95 ? 5.007 -2.970 0.382 1.00 46.06 95 SER A O 1
ATOM 771 N N . LEU A 1 96 ? 4.978 -2.122 -1.728 1.00 47.47 96 LEU A N 1
ATOM 772 C CA . LEU A 1 96 ? 4.235 -3.159 -2.460 1.00 47.47 96 LEU A CA 1
ATOM 773 C C . LEU A 1 96 ? 2.832 -3.494 -1.922 1.00 47.47 96 LEU A C 1
ATOM 775 O O . LEU A 1 96 ? 2.670 -4.054 -0.837 1.00 47.47 96 LEU A O 1
ATOM 779 N N . VAL A 1 97 ? 1.809 -3.234 -2.738 1.00 38.97 97 VAL A N 1
ATOM 780 C CA . VAL A 1 97 ? 0.468 -3.811 -2.564 1.00 38.97 97 VAL A CA 1
ATOM 781 C C . VAL A 1 97 ? 0.132 -4.615 -3.818 1.00 38.97 97 VAL A C 1
ATOM 783 O O . VAL A 1 97 ? 0.186 -4.095 -4.925 1.00 38.97 97 VAL A O 1
ATOM 786 N N . TYR A 1 98 ? -0.149 -5.894 -3.586 1.00 43.88 98 TYR A N 1
ATOM 787 C CA . TYR A 1 98 ? -0.425 -6.961 -4.546 1.00 43.88 98 TYR A CA 1
ATOM 788 C C . TYR A 1 98 ? -1.892 -6.933 -5.030 1.00 43.88 98 TYR A C 1
ATOM 790 O O . TYR A 1 98 ? -2.773 -6.614 -4.227 1.00 43.88 98 TYR A O 1
ATOM 798 N N . ILE A 1 99 ? -2.151 -7.336 -6.282 1.00 37.25 99 ILE A N 1
ATOM 799 C CA . ILE A 1 99 ? -3.312 -8.182 -6.647 1.00 37.25 99 ILE A CA 1
ATOM 800 C C . ILE A 1 99 ? -2.742 -9.581 -6.831 1.00 37.25 99 ILE A C 1
ATOM 802 O O . ILE A 1 99 ? -1.683 -9.647 -7.485 1.00 37.25 99 ILE A O 1
#

Radius of gyration: 20.12 Å; Cα contacts (8 Å, |Δi|>4): 64; chains: 1; bounding box: 42×31×54 Å

Nearest PDB structures (foldseek):
  8yt8-assembly1_B  TM=2.846E-01  e=6.864E+00  Mus musculus
  8yt8-assembly1_D  TM=2.467E-01  e=7.335E+00  Mus musculus

Mean predicted aligned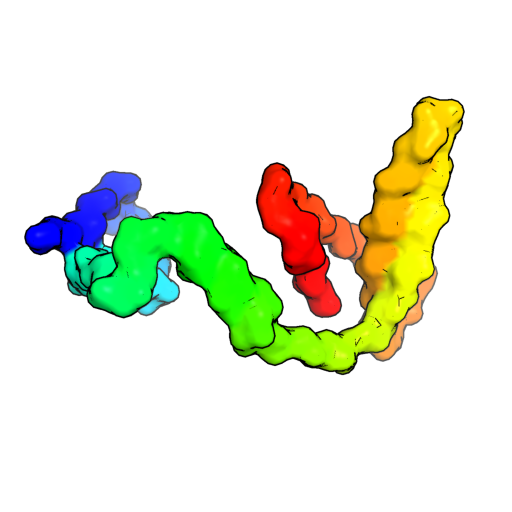 error: 12.17 Å

InterPro domains:
  IPR029058 Alpha/Beta hydrolase fold [SSF53474] (29-98)
  IPR050960 AB hydrolase superfamily, subfamily 4 [PTHR10794] (2-95)